Protein AF-A0A0M4MDH6-F1 (afdb_monomer_lite)

Secondary structure (DSSP, 8-state):
-------S-----PPPPPS-EEEEEEESSHHHHHHHHHHHHHTT-EEEEEEEETTEEEEEEEETTHHHHHHHHEETTEE---TT----HHHHHHHHHHHEEEETTEEEEE--HHHHT-HHHHHHHHHHHHHTT--EEEE-GGGT-SEEEE-SHHHHHHHHHHH-SPPTT--SB-

pLDDT: mean 90.86, std 14.31, range [30.89, 98.56]

Radius of gyration: 20.36 Å; chains: 1; bounding box: 62×32×66 Å

Structure (mmCIF, N/CA/C/O backbone):
data_AF-A0A0M4MDH6-F1
#
_entry.id   AF-A0A0M4MDH6-F1
#
loop_
_atom_site.group_PDB
_atom_site.id
_atom_site.type_symbol
_atom_site.label_atom_id
_atom_site.label_alt_id
_atom_site.label_comp_id
_atom_site.label_asym_id
_atom_site.label_entity_id
_atom_site.label_seq_id
_atom_site.pdbx_PDB_ins_code
_atom_site.Cartn_x
_atom_site.Cartn_y
_atom_site.Cartn_z
_atom_site.occupancy
_atom_site.B_iso_or_equiv
_atom_site.auth_seq_id
_atom_site.auth_comp_id
_atom_site.auth_asym_id
_atom_site.auth_atom_id
_atom_site.pdbx_PDB_model_num
ATOM 1 N N . MET A 1 1 ? 42.212 10.329 -41.620 1.00 32.28 1 MET A N 1
ATOM 2 C CA . MET A 1 1 ? 42.013 10.111 -43.069 1.00 32.28 1 MET A CA 1
ATOM 3 C C . MET A 1 1 ? 40.633 9.507 -43.262 1.00 32.28 1 MET A C 1
ATOM 5 O O . MET A 1 1 ? 40.236 8.686 -42.447 1.00 32.28 1 MET A O 1
ATOM 9 N N . LEU A 1 2 ? 39.895 10.043 -44.232 1.00 38.47 2 LEU A N 1
ATOM 10 C CA . LEU A 1 2 ? 38.443 9.973 -44.438 1.00 38.47 2 LEU A CA 1
ATOM 11 C C . LEU A 1 2 ? 38.038 8.847 -45.395 1.00 38.47 2 LEU A C 1
ATOM 13 O O . LEU A 1 2 ? 38.762 8.643 -46.357 1.00 38.47 2 LEU A O 1
ATOM 17 N N . PHE A 1 3 ? 36.841 8.284 -45.191 1.00 34.88 3 PHE A N 1
ATOM 18 C CA . PHE A 1 3 ? 35.808 7.972 -46.204 1.00 34.88 3 PHE A CA 1
ATOM 19 C C . PHE A 1 3 ? 34.456 8.026 -45.444 1.00 34.88 3 PHE A C 1
ATOM 21 O O . PHE A 1 3 ? 34.370 7.434 -44.371 1.00 34.88 3 PHE A O 1
ATOM 28 N N . GLY A 1 4 ? 33.516 8.945 -45.729 1.00 30.89 4 GLY A N 1
ATOM 29 C CA . GLY A 1 4 ? 32.493 8.864 -46.798 1.00 30.89 4 GLY A CA 1
ATOM 30 C C . GLY A 1 4 ? 31.386 7.883 -46.359 1.00 30.89 4 GLY A C 1
ATOM 31 O O . GLY A 1 4 ? 31.714 6.752 -46.043 1.00 30.89 4 GLY A O 1
ATOM 32 N N . ASP A 1 5 ? 30.103 8.197 -46.187 1.00 32.97 5 ASP A N 1
ATOM 33 C CA . ASP A 1 5 ? 29.222 9.138 -46.872 1.00 32.97 5 ASP A CA 1
ATOM 34 C C . ASP A 1 5 ? 28.254 9.826 -45.903 1.00 32.97 5 ASP A C 1
ATOM 36 O O . ASP A 1 5 ? 27.793 9.260 -44.909 1.00 32.97 5 ASP A O 1
ATOM 40 N N . SER A 1 6 ? 27.908 11.058 -46.259 1.00 56.66 6 SER A N 1
ATOM 41 C CA . SER A 1 6 ? 26.790 11.798 -45.687 1.00 56.66 6 SER A CA 1
ATOM 42 C C . SER A 1 6 ? 25.624 11.627 -46.647 1.00 56.66 6 SER A C 1
ATOM 44 O O . SER A 1 6 ? 25.577 12.358 -47.624 1.00 56.66 6 SER A O 1
ATOM 46 N N . ASP A 1 7 ? 24.708 10.693 -46.388 1.00 38.59 7 ASP A N 1
ATOM 47 C CA . ASP A 1 7 ? 23.289 10.931 -46.656 1.00 38.59 7 ASP A CA 1
ATOM 48 C C . ASP A 1 7 ? 22.368 9.891 -45.992 1.00 38.59 7 ASP A C 1
ATOM 50 O O . ASP A 1 7 ? 22.665 8.705 -45.861 1.00 38.59 7 ASP A O 1
ATOM 54 N N . THR A 1 8 ? 21.177 10.390 -45.692 1.00 43.53 8 THR A N 1
ATOM 55 C CA . THR A 1 8 ? 19.890 9.717 -45.559 1.00 43.53 8 THR A CA 1
ATOM 56 C C . THR A 1 8 ? 19.412 9.339 -44.159 1.00 43.53 8 THR A C 1
ATOM 58 O O . THR A 1 8 ? 19.866 8.428 -43.471 1.00 43.53 8 THR A O 1
ATOM 61 N N . THR A 1 9 ? 18.308 10.004 -43.818 1.00 45.00 9 THR A N 1
ATOM 62 C CA . THR A 1 9 ? 17.292 9.596 -42.847 1.00 45.00 9 THR A CA 1
ATOM 63 C C . THR A 1 9 ? 17.721 9.585 -41.383 1.00 45.00 9 THR A C 1
ATOM 65 O O . THR A 1 9 ? 17.984 8.557 -40.761 1.00 45.00 9 THR A O 1
ATOM 68 N N . ARG A 1 10 ? 17.566 10.757 -40.754 1.00 49.59 10 ARG A N 1
ATOM 69 C CA . ARG A 1 10 ? 17.230 10.873 -39.328 1.00 49.59 10 ARG A CA 1
ATOM 70 C C . ARG A 1 10 ? 15.850 10.241 -39.088 1.00 49.59 10 ARG A C 1
ATOM 72 O O . ARG A 1 10 ? 14.867 10.932 -38.830 1.00 49.59 10 ARG A O 1
ATOM 79 N N . GLY A 1 11 ? 15.762 8.917 -39.202 1.00 52.94 11 GLY A N 1
ATOM 80 C CA . GLY A 1 11 ? 14.627 8.154 -38.717 1.00 52.94 11 GLY A CA 1
ATOM 81 C C . GLY A 1 11 ? 14.482 8.458 -37.232 1.00 52.94 11 GLY A C 1
ATOM 82 O O . GLY A 1 11 ? 15.452 8.351 -36.478 1.00 52.94 11 GLY A O 1
ATOM 83 N N . LYS A 1 12 ? 13.297 8.908 -36.804 1.00 58.12 12 LYS A N 1
ATOM 84 C CA . LYS A 1 12 ? 12.976 9.068 -35.382 1.00 58.12 12 LYS A CA 1
ATOM 85 C C . LYS A 1 12 ? 13.332 7.747 -34.698 1.00 58.12 12 LYS A C 1
ATOM 87 O O . LYS A 1 12 ? 12.620 6.767 -34.897 1.00 58.12 12 LYS A O 1
ATOM 92 N N . ARG A 1 13 ? 14.431 7.699 -33.929 1.00 62.47 13 ARG A N 1
ATOM 93 C CA . ARG A 1 13 ? 14.765 6.540 -33.091 1.00 62.47 13 ARG A CA 1
ATOM 94 C C . ARG A 1 13 ? 13.557 6.292 -32.198 1.00 62.47 13 ARG A C 1
ATOM 96 O O . ARG A 1 13 ? 13.303 7.047 -31.260 1.00 62.47 13 ARG A O 1
ATOM 103 N N . ARG A 1 14 ? 12.767 5.280 -32.544 1.00 63.34 14 ARG A N 1
ATOM 104 C CA . ARG A 1 14 ? 11.625 4.851 -31.751 1.00 63.34 14 ARG A CA 1
ATOM 105 C C . ARG A 1 14 ? 12.206 4.403 -30.414 1.00 63.34 14 ARG A C 1
ATOM 107 O O . ARG A 1 14 ? 13.104 3.563 -30.399 1.00 63.34 14 ARG A O 1
ATOM 114 N N . LYS A 1 15 ? 11.779 5.026 -29.310 1.00 70.25 15 LYS A N 1
ATOM 115 C CA . LYS A 1 15 ? 12.234 4.599 -27.982 1.00 70.25 15 LYS A CA 1
ATOM 116 C C . LYS A 1 15 ? 11.942 3.098 -27.852 1.00 70.25 15 LYS A C 1
ATOM 118 O O . LYS A 1 15 ? 10.831 2.693 -28.218 1.00 70.25 15 LYS A O 1
ATOM 123 N N . PRO A 1 16 ? 12.911 2.286 -27.394 1.00 72.81 16 PRO A N 1
ATOM 124 C CA . PRO A 1 16 ? 12.665 0.871 -27.170 1.00 72.81 16 PRO A CA 1
ATOM 125 C C . PRO A 1 16 ? 11.463 0.734 -26.235 1.00 72.81 16 PRO A C 1
ATOM 127 O O . PRO A 1 16 ? 11.338 1.468 -25.253 1.00 72.81 16 PRO A O 1
ATOM 130 N N . THR A 1 17 ? 10.532 -0.143 -26.604 1.00 81.62 17 THR A N 1
ATOM 131 C CA . THR A 1 17 ? 9.367 -0.423 -25.762 1.00 81.62 17 THR A CA 1
ATOM 132 C C . THR A 1 17 ? 9.862 -1.251 -24.579 1.00 81.62 17 THR A C 1
ATOM 134 O O . THR A 1 17 ? 10.519 -2.266 -24.818 1.00 81.62 17 THR A O 1
ATOM 137 N N . PRO A 1 18 ? 9.628 -0.820 -23.327 1.00 85.12 18 PRO A N 1
ATOM 138 C CA . PRO A 1 18 ? 10.048 -1.597 -22.168 1.00 85.12 18 PRO A CA 1
ATOM 139 C C . PRO A 1 18 ? 9.366 -2.968 -22.202 1.00 85.12 18 PRO A C 1
ATOM 141 O O . PRO A 1 18 ? 8.171 -3.052 -22.471 1.00 85.12 18 PRO A O 1
ATOM 144 N N . GLN A 1 19 ? 10.137 -4.026 -21.959 1.00 92.19 19 GLN A N 1
ATOM 145 C CA . GLN A 1 19 ? 9.647 -5.412 -21.925 1.00 92.19 19 GLN A CA 1
ATOM 146 C C . GLN A 1 19 ? 9.363 -5.898 -20.497 1.00 92.19 19 GLN A C 1
ATOM 148 O O . GLN A 1 19 ? 8.739 -6.936 -20.306 1.00 92.19 19 GLN A O 1
ATOM 153 N N . SER A 1 20 ? 9.795 -5.139 -19.492 1.00 95.19 20 SER A N 1
ATOM 154 C CA . SER A 1 20 ? 9.587 -5.423 -18.077 1.00 95.19 20 SER A CA 1
ATOM 155 C C . SER A 1 20 ? 9.466 -4.129 -17.282 1.00 95.19 20 SER A C 1
ATOM 157 O O . SER A 1 20 ? 9.790 -3.040 -17.771 1.00 95.19 20 SER A O 1
ATOM 159 N N . ALA A 1 21 ? 8.986 -4.252 -16.049 1.00 96.38 21 ALA A N 1
ATOM 160 C CA . ALA A 1 21 ? 9.028 -3.181 -15.071 1.00 96.38 21 ALA A CA 1
ATOM 161 C C . ALA A 1 21 ? 9.620 -3.679 -13.754 1.00 96.38 21 ALA A C 1
ATOM 163 O O . ALA A 1 21 ? 9.736 -4.880 -13.510 1.00 96.38 21 ALA A O 1
ATOM 164 N N . ARG A 1 22 ? 9.992 -2.718 -12.910 1.00 96.19 22 ARG A N 1
ATOM 165 C CA . ARG A 1 22 ? 10.500 -2.952 -11.564 1.00 96.19 22 ARG A CA 1
ATOM 166 C C . ARG A 1 22 ? 9.682 -2.149 -10.569 1.00 96.19 22 ARG A C 1
ATOM 168 O O . ARG A 1 22 ? 9.387 -0.979 -10.810 1.00 96.19 22 ARG A O 1
ATOM 175 N N . LEU A 1 23 ? 9.390 -2.764 -9.434 1.00 95.38 23 LEU A N 1
ATOM 176 C CA . LEU A 1 23 ? 8.813 -2.122 -8.265 1.00 95.38 23 LEU A CA 1
ATOM 177 C C . LEU A 1 23 ? 9.812 -2.203 -7.107 1.00 95.38 23 LEU A C 1
ATOM 179 O O . LEU A 1 23 ? 10.605 -3.136 -6.999 1.00 95.38 23 LEU A O 1
ATOM 183 N N . SER A 1 24 ? 9.834 -1.181 -6.261 1.00 96.44 24 SER A N 1
ATOM 184 C CA . SER A 1 24 ? 10.662 -1.150 -5.058 1.00 96.44 24 SER A CA 1
ATOM 185 C C . SER A 1 24 ? 9.826 -0.613 -3.913 1.00 96.44 24 SER A C 1
ATOM 187 O O . SER A 1 24 ? 9.211 0.446 -4.050 1.00 96.44 24 SER A O 1
ATOM 189 N N . VAL A 1 25 ? 9.793 -1.361 -2.817 1.00 96.62 25 VAL A N 1
ATOM 190 C CA . VAL A 1 25 ? 8.992 -1.058 -1.633 1.00 96.62 25 VAL A CA 1
ATOM 191 C C . VAL A 1 25 ? 9.913 -1.118 -0.425 1.00 96.62 25 VAL A C 1
ATOM 193 O O . VAL A 1 25 ? 10.557 -2.136 -0.181 1.00 96.62 25 VAL A O 1
ATOM 196 N N . LEU A 1 26 ? 10.004 -0.001 0.294 1.00 96.88 26 LEU A N 1
ATOM 197 C CA . LEU A 1 26 ? 10.705 0.073 1.568 1.00 96.88 26 LEU A CA 1
ATOM 198 C C . LEU A 1 26 ? 9.708 -0.241 2.683 1.00 96.88 26 LEU A C 1
ATOM 200 O O . LEU A 1 26 ? 8.651 0.384 2.750 1.00 96.88 26 LEU A O 1
ATOM 204 N N . LEU A 1 27 ? 10.043 -1.207 3.527 1.00 96.94 27 LEU A N 1
ATOM 205 C CA . LEU A 1 27 ? 9.207 -1.709 4.610 1.00 96.94 27 LEU A CA 1
ATOM 206 C C . LEU A 1 27 ? 9.952 -1.589 5.938 1.00 96.94 27 LEU A C 1
ATOM 208 O O . LEU A 1 27 ? 11.181 -1.658 5.979 1.00 96.94 27 LEU A O 1
ATOM 212 N N . HIS A 1 28 ? 9.193 -1.432 7.020 1.00 94.00 28 HIS A N 1
ATOM 213 C CA . HIS A 1 28 ? 9.725 -1.207 8.370 1.00 94.00 28 HIS A CA 1
ATOM 214 C C . HIS A 1 28 ? 9.501 -2.377 9.330 1.00 94.00 28 HIS A C 1
ATOM 216 O O . HIS A 1 28 ? 9.762 -2.265 10.525 1.00 94.00 28 HIS A O 1
ATOM 222 N N . SER A 1 29 ? 9.054 -3.518 8.811 1.00 94.69 29 SER A N 1
ATOM 223 C CA . SER A 1 29 ? 8.983 -4.771 9.553 1.00 94.69 29 SER A CA 1
ATOM 224 C C . SER A 1 29 ? 9.357 -5.946 8.657 1.00 94.69 29 SER A C 1
ATOM 226 O O . SER A 1 29 ? 9.022 -5.990 7.470 1.00 94.69 29 SER A O 1
ATOM 228 N N . GLU A 1 30 ? 10.062 -6.906 9.249 1.00 95.94 30 GLU A N 1
ATOM 229 C CA . GLU A 1 30 ? 10.564 -8.080 8.542 1.00 95.94 30 GLU A CA 1
ATOM 230 C C . GLU A 1 30 ? 9.432 -8.945 7.988 1.00 95.94 30 GLU A C 1
ATOM 232 O O . GLU A 1 30 ? 9.485 -9.356 6.832 1.00 95.94 30 GLU A O 1
ATOM 237 N N . TRP A 1 31 ? 8.377 -9.166 8.781 1.00 96.19 31 TRP A N 1
ATOM 238 C CA . TRP A 1 31 ? 7.235 -9.984 8.373 1.00 96.19 31 TRP A CA 1
ATOM 239 C C . TRP A 1 31 ? 6.566 -9.420 7.113 1.00 96.19 31 TRP A C 1
ATOM 241 O O . TRP A 1 31 ? 6.261 -10.167 6.189 1.00 96.19 31 TRP A O 1
ATOM 251 N N . ARG A 1 32 ? 6.442 -8.089 6.984 1.00 97.62 32 ARG A N 1
ATOM 252 C CA . ARG A 1 32 ? 5.895 -7.468 5.764 1.00 97.62 32 ARG A CA 1
ATOM 253 C C . ARG A 1 32 ? 6.795 -7.712 4.563 1.00 97.62 32 ARG A C 1
ATOM 255 O O . ARG A 1 32 ? 6.294 -7.922 3.461 1.00 97.62 32 ARG A O 1
ATOM 262 N N . ALA A 1 33 ? 8.113 -7.667 4.762 1.00 97.56 33 ALA A N 1
ATOM 263 C CA . ALA A 1 33 ? 9.075 -7.921 3.697 1.00 97.56 33 ALA A CA 1
ATOM 264 C C . ALA A 1 33 ? 9.043 -9.378 3.232 1.00 97.56 33 ALA A C 1
ATOM 266 O O . ALA A 1 33 ? 9.067 -9.610 2.022 1.00 97.56 33 ALA A O 1
ATOM 267 N N . ARG A 1 34 ? 8.916 -10.336 4.159 1.00 97.19 34 ARG A N 1
ATOM 268 C CA . ARG A 1 34 ? 8.705 -11.755 3.837 1.00 97.19 34 ARG A CA 1
ATOM 269 C C . ARG A 1 34 ? 7.401 -11.959 3.074 1.00 97.19 34 ARG A C 1
ATOM 271 O O . ARG A 1 34 ? 7.446 -12.390 1.928 1.00 97.19 34 ARG A O 1
ATOM 278 N N . GLN A 1 35 ? 6.280 -11.493 3.623 1.00 97.38 35 GLN A N 1
ATOM 279 C CA . GLN A 1 35 ? 4.974 -11.610 2.975 1.00 97.38 35 GLN A CA 1
ATOM 280 C C . GLN A 1 35 ? 4.968 -10.990 1.571 1.00 97.38 35 GLN A C 1
ATOM 282 O O . GLN A 1 35 ? 4.517 -11.622 0.623 1.00 97.38 35 GLN A O 1
ATOM 287 N N . LEU A 1 36 ? 5.497 -9.774 1.387 1.00 97.44 36 LEU A N 1
ATOM 288 C CA . LEU A 1 36 ? 5.569 -9.162 0.056 1.00 97.44 36 LEU A CA 1
ATOM 289 C C . LEU A 1 36 ? 6.455 -9.970 -0.905 1.00 97.44 36 LEU A C 1
ATOM 291 O O . LEU A 1 36 ? 6.126 -10.065 -2.087 1.00 97.44 36 LEU A O 1
ATOM 295 N N . SER A 1 37 ? 7.554 -10.545 -0.413 1.00 97.94 37 SER A N 1
ATOM 296 C CA . SER A 1 37 ? 8.442 -11.389 -1.217 1.00 97.94 37 SER A CA 1
ATOM 297 C C . SER A 1 37 ? 7.732 -12.658 -1.683 1.00 97.94 37 SER A C 1
ATOM 299 O O . SER A 1 37 ? 7.781 -12.965 -2.872 1.00 97.94 37 SER A O 1
ATOM 301 N N . ASP A 1 38 ? 7.004 -13.333 -0.795 1.00 97.00 38 ASP A N 1
ATOM 302 C CA . ASP A 1 38 ? 6.257 -14.553 -1.118 1.00 97.00 38 ASP A CA 1
ATOM 303 C C . ASP A 1 38 ? 5.153 -14.270 -2.143 1.00 97.00 38 ASP A C 1
ATOM 305 O O . ASP A 1 38 ? 4.995 -14.989 -3.130 1.00 97.00 38 ASP A O 1
ATOM 309 N N . LEU A 1 39 ? 4.427 -13.159 -1.974 1.00 95.94 39 LEU A N 1
ATOM 310 C CA . LEU A 1 39 ? 3.408 -12.739 -2.938 1.00 95.94 39 LEU A CA 1
ATOM 311 C C . LEU A 1 39 ? 3.987 -12.401 -4.307 1.00 95.94 39 LEU A C 1
ATOM 313 O O . LEU A 1 39 ? 3.356 -12.676 -5.326 1.00 95.94 39 LEU A O 1
ATOM 317 N N . ALA A 1 40 ? 5.171 -11.799 -4.337 1.00 96.62 40 ALA A N 1
ATOM 318 C CA . ALA A 1 40 ? 5.852 -11.477 -5.576 1.00 96.62 40 ALA A CA 1
ATOM 319 C C . ALA A 1 40 ? 6.360 -12.733 -6.294 1.00 96.62 40 ALA A C 1
ATOM 321 O O . ALA A 1 40 ? 6.208 -12.833 -7.510 1.00 96.62 40 ALA A O 1
ATOM 322 N N . GLN A 1 41 ? 6.895 -13.707 -5.554 1.00 96.75 41 GLN A N 1
ATOM 323 C CA . GLN A 1 41 ? 7.320 -14.996 -6.104 1.00 96.75 41 GLN A CA 1
ATOM 324 C C . GLN A 1 41 ? 6.137 -15.784 -6.676 1.00 96.75 41 GLN A C 1
ATOM 326 O O . GLN A 1 41 ? 6.235 -16.303 -7.782 1.00 96.75 41 GLN A O 1
ATOM 331 N N . LEU A 1 42 ? 4.991 -15.802 -5.985 1.00 96.19 42 LEU A N 1
ATOM 332 C CA . LEU A 1 42 ? 3.750 -16.403 -6.497 1.00 96.19 42 LEU A CA 1
ATOM 333 C C . LEU A 1 42 ? 3.225 -15.725 -7.772 1.00 96.19 42 LEU A C 1
ATOM 335 O O . LEU A 1 42 ? 2.451 -16.323 -8.513 1.00 96.19 42 LEU A O 1
ATOM 339 N N . ALA A 1 43 ? 3.622 -14.476 -8.013 1.00 94.69 43 ALA A N 1
ATOM 340 C CA . ALA A 1 43 ? 3.305 -13.721 -9.220 1.00 94.69 43 ALA A CA 1
ATOM 341 C C . ALA A 1 43 ? 4.421 -13.793 -10.281 1.00 94.69 43 ALA A C 1
ATOM 343 O O . ALA A 1 43 ? 4.452 -12.948 -11.177 1.00 94.69 43 ALA A O 1
ATOM 344 N N . ASP A 1 44 ? 5.350 -14.749 -10.162 1.00 96.06 44 ASP A N 1
ATOM 345 C CA . ASP A 1 44 ? 6.497 -14.961 -11.055 1.00 96.06 44 ASP A CA 1
ATOM 346 C C . ASP A 1 44 ? 7.435 -13.744 -11.184 1.00 96.06 44 ASP A C 1
ATOM 348 O O . ASP A 1 44 ? 8.120 -13.566 -12.195 1.00 96.06 44 ASP A O 1
ATOM 352 N N . CYS A 1 45 ? 7.474 -12.870 -10.175 1.00 97.56 45 CYS A N 1
ATOM 353 C CA . CYS A 1 45 ? 8.435 -11.772 -10.137 1.00 97.56 45 CYS A CA 1
ATOM 354 C C . CYS A 1 45 ? 9.805 -12.272 -9.664 1.00 97.56 45 CYS A C 1
ATOM 356 O O . CYS A 1 45 ? 9.911 -13.023 -8.695 1.00 97.56 45 CYS A O 1
ATOM 358 N N . GLU A 1 46 ? 10.875 -11.756 -10.265 1.00 98.12 46 GLU A N 1
ATOM 359 C CA . GLU A 1 46 ? 12.207 -11.810 -9.666 1.00 98.12 46 GLU A CA 1
ATOM 360 C C . GLU A 1 46 ? 12.216 -10.939 -8.408 1.00 98.12 46 GLU A C 1
ATOM 362 O O . GLU A 1 46 ? 11.827 -9.769 -8.475 1.00 98.12 46 GLU A O 1
ATOM 367 N N . VAL A 1 47 ? 12.670 -11.480 -7.276 1.00 98.50 47 VAL A N 1
ATOM 368 C CA . VAL A 1 47 ? 12.672 -10.777 -5.986 1.00 98.50 47 VAL A CA 1
ATOM 369 C C . VAL A 1 47 ? 14.085 -10.657 -5.434 1.00 98.50 47 VAL A C 1
ATOM 371 O O . VAL A 1 47 ? 14.810 -11.644 -5.341 1.00 98.50 47 VAL A O 1
ATOM 374 N N . THR A 1 48 ? 14.460 -9.452 -5.008 1.00 98.44 48 THR A N 1
ATOM 375 C CA . THR A 1 48 ? 15.639 -9.226 -4.165 1.00 98.44 48 THR A CA 1
ATOM 376 C C . THR A 1 48 ? 15.263 -8.405 -2.939 1.00 98.44 48 THR A C 1
ATOM 378 O O . THR A 1 48 ? 14.430 -7.499 -3.017 1.00 98.44 48 THR A O 1
ATOM 381 N N . VAL A 1 49 ? 15.887 -8.706 -1.802 1.00 98.25 49 VAL A N 1
ATOM 382 C CA . VAL A 1 49 ? 15.655 -8.005 -0.535 1.00 98.25 49 VAL A CA 1
ATOM 383 C C . VAL A 1 49 ? 16.990 -7.512 -0.002 1.00 98.25 49 VAL A C 1
ATOM 385 O O . VAL A 1 49 ? 17.895 -8.311 0.212 1.00 98.25 49 VAL A O 1
ATOM 388 N N . ASP A 1 50 ? 17.090 -6.204 0.225 1.00 98.00 50 ASP A N 1
ATOM 389 C CA . ASP A 1 50 ? 18.242 -5.580 0.879 1.00 98.00 50 ASP A CA 1
ATOM 390 C C . ASP A 1 50 ? 17.819 -4.963 2.215 1.00 98.00 50 ASP A C 1
ATOM 392 O O . ASP A 1 50 ? 16.686 -4.504 2.359 1.00 98.00 50 ASP A O 1
ATOM 396 N N . THR A 1 51 ? 18.738 -4.872 3.175 1.00 97.44 51 THR A N 1
ATOM 397 C CA . THR A 1 51 ? 18.506 -4.221 4.476 1.00 97.44 51 THR A CA 1
ATOM 398 C C . THR A 1 51 ? 19.372 -2.963 4.602 1.00 97.44 51 THR A C 1
ATOM 400 O O . THR A 1 51 ? 20.483 -3.033 5.131 1.00 97.44 51 THR A O 1
ATOM 403 N N . PRO A 1 52 ? 18.935 -1.805 4.066 1.00 96.31 52 PRO A N 1
ATOM 404 C CA . PRO A 1 52 ? 19.779 -0.609 3.980 1.00 96.31 52 PRO A CA 1
ATOM 405 C C . PRO A 1 52 ? 20.041 0.072 5.332 1.00 96.31 52 PRO A C 1
ATOM 407 O O . PRO A 1 52 ? 20.939 0.906 5.425 1.00 96.31 52 PRO A O 1
ATOM 410 N N . ALA A 1 53 ? 19.248 -0.238 6.358 1.00 96.19 53 ALA A N 1
ATOM 411 C CA . ALA A 1 53 ? 19.391 0.277 7.715 1.00 96.19 53 ALA A CA 1
ATOM 412 C C . ALA A 1 53 ? 18.734 -0.684 8.717 1.00 96.19 53 ALA A C 1
ATOM 414 O O . ALA A 1 53 ? 18.046 -1.630 8.326 1.00 96.19 53 ALA A O 1
ATOM 415 N N . GLU A 1 54 ? 18.909 -0.418 10.012 1.00 94.94 54 GLU A N 1
ATOM 416 C CA . GLU A 1 54 ? 18.176 -1.129 11.059 1.00 94.94 54 GLU A CA 1
ATOM 417 C C . GLU A 1 54 ? 16.661 -0.962 10.859 1.00 94.94 54 GLU A C 1
ATOM 419 O O . GLU A 1 54 ? 16.186 0.129 10.532 1.00 94.94 54 GLU A O 1
ATOM 424 N N . ARG A 1 55 ? 15.902 -2.051 11.040 1.00 93.62 55 ARG A N 1
ATOM 425 C CA . ARG A 1 55 ? 14.437 -2.082 10.867 1.00 93.62 55 ARG A CA 1
ATOM 426 C C . ARG A 1 55 ? 13.968 -1.537 9.510 1.00 93.62 55 ARG A C 1
ATOM 428 O O . ARG A 1 55 ? 12.956 -0.842 9.408 1.00 93.62 55 ARG A O 1
ATOM 435 N N . SER A 1 56 ? 14.731 -1.829 8.461 1.00 96.81 56 SER A N 1
ATOM 436 C CA . SER A 1 56 ? 14.468 -1.360 7.108 1.00 96.81 56 SER A CA 1
ATOM 437 C C . SER A 1 56 ? 14.746 -2.474 6.107 1.00 96.81 56 SER A C 1
ATOM 439 O O . SER A 1 56 ? 15.863 -2.981 6.035 1.00 96.81 56 SER A O 1
ATOM 441 N N . TRP A 1 57 ? 13.730 -2.840 5.329 1.00 98.25 57 TRP A N 1
ATOM 442 C CA . TRP A 1 57 ? 13.785 -3.896 4.320 1.00 98.25 57 TRP A CA 1
ATOM 443 C C . TRP A 1 57 ? 13.318 -3.342 2.980 1.00 98.25 57 TRP A C 1
ATOM 445 O O . TRP A 1 57 ? 12.180 -2.898 2.831 1.00 98.25 57 TRP A O 1
ATOM 455 N N . LEU A 1 58 ? 14.199 -3.353 1.989 1.00 98.31 58 LEU A N 1
ATOM 456 C CA . LEU A 1 58 ? 13.929 -2.881 0.642 1.00 98.31 58 LEU A CA 1
ATOM 457 C C . LEU A 1 58 ? 13.680 -4.071 -0.280 1.00 98.31 58 LEU A C 1
ATOM 459 O O . LEU A 1 58 ? 14.617 -4.656 -0.823 1.00 98.31 58 LEU A O 1
ATOM 463 N N . VAL A 1 59 ? 12.403 -4.390 -0.477 1.00 98.56 59 VAL A N 1
ATOM 464 C CA . VAL A 1 59 ? 11.963 -5.441 -1.396 1.00 98.56 59 VAL A CA 1
ATOM 465 C C . VAL A 1 59 ? 11.893 -4.864 -2.803 1.00 98.56 59 VAL A C 1
ATOM 467 O O . VAL A 1 59 ? 11.231 -3.853 -3.064 1.00 98.56 59 VAL A O 1
ATOM 470 N N . ARG A 1 60 ? 12.589 -5.506 -3.734 1.00 98.50 60 ARG A N 1
ATOM 471 C CA . ARG A 1 60 ? 12.586 -5.175 -5.155 1.00 98.50 60 ARG A CA 1
ATOM 472 C C . ARG A 1 60 ? 12.045 -6.342 -5.941 1.00 98.50 60 ARG A C 1
ATOM 474 O O . ARG A 1 60 ? 12.501 -7.462 -5.776 1.00 98.50 60 ARG A O 1
ATOM 481 N N . MET A 1 61 ? 11.096 -6.032 -6.809 1.00 98.19 61 MET A N 1
ATOM 482 C CA . MET A 1 61 ? 10.430 -6.990 -7.677 1.00 98.19 61 MET A CA 1
ATOM 483 C C . MET A 1 61 ? 10.649 -6.565 -9.121 1.00 98.19 61 MET A C 1
ATOM 485 O O . MET A 1 61 ? 10.538 -5.371 -9.421 1.00 98.19 61 MET A O 1
ATOM 489 N N . ALA A 1 62 ? 10.944 -7.500 -10.013 1.00 98.00 62 ALA A N 1
ATOM 490 C CA . ALA A 1 62 ? 11.076 -7.233 -11.438 1.00 98.00 62 ALA A CA 1
ATOM 491 C C . ALA A 1 62 ? 10.409 -8.327 -12.272 1.00 98.00 62 ALA A C 1
ATOM 493 O O . ALA A 1 62 ? 10.408 -9.495 -11.902 1.00 98.00 62 ALA A O 1
ATOM 494 N N . GLY A 1 63 ? 9.846 -7.938 -13.414 1.00 97.31 63 GLY A N 1
ATOM 495 C CA . GLY A 1 63 ? 9.316 -8.892 -14.381 1.00 97.31 63 GLY A CA 1
ATOM 496 C C . GLY A 1 63 ? 8.346 -8.267 -15.389 1.00 97.31 63 GLY A C 1
ATOM 497 O O . GLY A 1 63 ? 7.961 -7.097 -15.260 1.00 97.31 63 GLY A O 1
ATOM 498 N N . PRO A 1 64 ? 7.966 -9.017 -16.438 1.00 96.38 64 PRO A N 1
ATOM 499 C CA . PRO A 1 64 ? 7.059 -8.543 -17.485 1.00 96.38 64 PRO A CA 1
ATOM 500 C C . PRO A 1 64 ? 5.626 -8.302 -16.985 1.00 96.38 64 PRO A C 1
ATOM 502 O O . PRO A 1 64 ? 4.975 -7.358 -17.429 1.00 96.38 64 PRO A O 1
ATOM 505 N N . MET A 1 65 ? 5.148 -9.086 -16.015 1.00 94.88 65 MET A N 1
ATOM 506 C CA . MET A 1 65 ? 3.819 -8.943 -15.398 1.00 94.88 65 MET A CA 1
ATOM 507 C C . MET A 1 65 ? 3.616 -7.603 -14.678 1.00 94.88 65 MET A C 1
ATOM 509 O O . MET A 1 65 ? 2.488 -7.134 -14.551 1.00 94.88 65 MET A O 1
ATOM 513 N N . LEU A 1 66 ? 4.698 -6.950 -14.239 1.00 95.75 66 LEU A N 1
ATOM 514 C CA . LEU A 1 66 ? 4.635 -5.631 -13.608 1.00 95.75 66 LEU A CA 1
ATOM 515 C C . LEU A 1 66 ? 4.458 -4.499 -14.623 1.00 95.75 66 LEU A C 1
ATOM 517 O O . LEU A 1 66 ? 4.146 -3.376 -14.230 1.00 95.75 66 LEU A O 1
ATOM 521 N N . LEU A 1 67 ? 4.660 -4.751 -15.919 1.00 95.19 67 LEU A N 1
ATOM 522 C CA . LEU A 1 67 ? 4.626 -3.702 -16.933 1.00 95.19 67 LEU A CA 1
ATOM 523 C C . LEU A 1 67 ? 3.243 -3.033 -17.064 1.00 95.19 67 LEU A C 1
ATOM 525 O O . LEU A 1 67 ? 3.206 -1.799 -17.028 1.00 95.19 67 LEU A O 1
ATOM 529 N N . PRO A 1 68 ? 2.112 -3.767 -17.142 1.00 93.44 68 PRO A N 1
ATOM 530 C CA . PRO A 1 68 ? 0.785 -3.150 -17.151 1.00 93.44 68 PRO A CA 1
ATOM 531 C C . PRO A 1 68 ? 0.514 -2.323 -15.889 1.00 93.44 68 PRO A C 1
ATOM 533 O O . PRO A 1 68 ? -0.069 -1.242 -15.966 1.00 93.44 68 PRO A O 1
ATOM 536 N N . VAL A 1 69 ? 0.995 -2.789 -14.730 1.00 92.81 69 VAL A N 1
ATOM 537 C CA . VAL A 1 69 ? 0.879 -2.058 -13.460 1.00 92.81 69 VAL A CA 1
ATOM 538 C C . VAL A 1 69 ? 1.691 -0.766 -13.525 1.00 92.81 69 VAL A C 1
ATOM 540 O O . VAL A 1 69 ? 1.149 0.312 -13.303 1.00 92.81 69 VAL A O 1
ATOM 543 N N . ALA A 1 70 ? 2.966 -0.827 -13.906 1.00 94.31 70 ALA A N 1
ATOM 544 C CA . ALA A 1 70 ? 3.806 0.360 -14.026 1.00 94.31 70 ALA A CA 1
ATOM 545 C C . ALA A 1 70 ? 3.213 1.391 -14.999 1.00 94.31 70 ALA A C 1
ATOM 547 O O . ALA A 1 70 ? 3.214 2.582 -14.698 1.00 94.31 70 ALA A O 1
ATOM 548 N N . GLN A 1 71 ? 2.655 0.950 -16.129 1.00 93.62 71 GLN A N 1
ATOM 549 C CA . GLN A 1 71 ? 2.008 1.830 -17.108 1.00 93.62 71 GLN A CA 1
ATOM 550 C C . GLN A 1 71 ? 0.732 2.485 -16.569 1.00 93.62 71 GLN A C 1
ATOM 552 O O . GLN A 1 71 ? 0.511 3.669 -16.808 1.00 93.62 71 GLN A O 1
ATOM 557 N N . ALA A 1 72 ? -0.098 1.747 -15.828 1.00 93.94 72 ALA A N 1
ATOM 558 C CA . ALA A 1 72 ? -1.322 2.294 -15.244 1.00 93.94 72 ALA A CA 1
ATOM 559 C C . ALA A 1 72 ? -1.041 3.278 -14.091 1.00 93.94 72 ALA A C 1
ATOM 561 O O . ALA A 1 72 ? -1.789 4.235 -13.889 1.00 93.94 72 ALA A O 1
ATOM 562 N N . TRP A 1 73 ? 0.045 3.052 -13.350 1.00 95.12 73 TRP A N 1
ATOM 563 C CA . TRP A 1 73 ? 0.387 3.774 -12.121 1.00 95.12 73 TRP A CA 1
ATOM 564 C C . TRP A 1 73 ? 1.470 4.839 -12.295 1.00 95.12 73 TRP A C 1
ATOM 566 O O . TRP A 1 73 ? 1.881 5.462 -11.315 1.00 95.12 73 TRP A O 1
ATOM 576 N N . THR A 1 74 ? 1.926 5.099 -13.523 1.00 94.56 74 THR A N 1
ATOM 577 C CA . THR A 1 74 ? 2.881 6.178 -13.799 1.00 94.56 74 THR A CA 1
ATOM 578 C C . THR A 1 74 ? 2.440 7.060 -14.959 1.00 94.56 74 THR A C 1
ATOM 580 O O . THR A 1 74 ? 1.886 6.610 -15.957 1.00 94.56 74 THR A O 1
ATOM 583 N N . LYS A 1 75 ? 2.717 8.360 -14.841 1.00 90.62 75 LYS A N 1
AT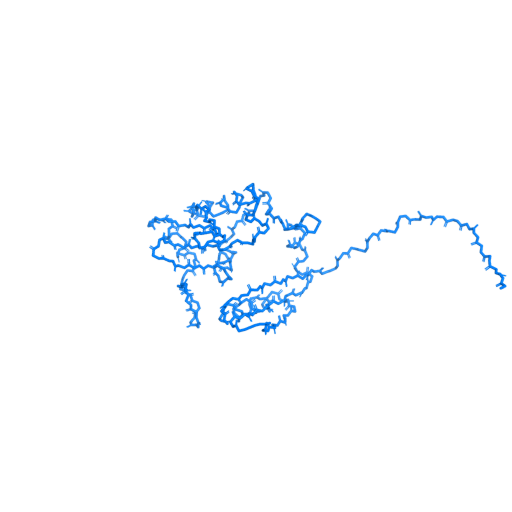OM 584 C CA . LYS A 1 75 ? 2.642 9.318 -15.946 1.00 90.62 75 LYS A CA 1
ATOM 585 C C . LYS A 1 75 ? 4.038 9.884 -16.173 1.00 90.62 75 LYS A C 1
ATOM 587 O O . LYS A 1 75 ? 4.460 10.830 -15.510 1.00 90.62 75 LYS A O 1
ATOM 592 N N . GLY A 1 76 ? 4.783 9.265 -17.088 1.00 88.12 76 GLY A N 1
ATOM 593 C CA . GLY A 1 76 ? 6.216 9.528 -17.226 1.00 88.12 76 GLY A CA 1
ATOM 594 C C . GLY A 1 76 ? 6.975 9.002 -16.006 1.00 88.12 76 GLY A C 1
ATOM 595 O O . GLY A 1 76 ? 6.885 7.822 -15.700 1.00 88.12 76 GLY A O 1
ATOM 596 N N . ALA A 1 77 ? 7.708 9.871 -15.309 1.00 85.81 77 ALA A N 1
ATOM 597 C CA . ALA A 1 77 ? 8.479 9.504 -14.115 1.00 85.81 77 ALA A CA 1
ATOM 598 C C . ALA A 1 77 ? 7.706 9.678 -12.790 1.00 85.81 77 ALA A C 1
ATOM 600 O O . ALA A 1 77 ? 8.279 9.508 -11.718 1.00 85.81 77 ALA A O 1
ATOM 601 N N . VAL A 1 78 ? 6.425 10.057 -12.849 1.00 92.31 78 VAL A N 1
ATOM 602 C CA . VAL A 1 78 ? 5.625 10.414 -11.668 1.00 92.31 78 VAL A CA 1
ATOM 603 C C . VAL A 1 78 ? 4.617 9.311 -11.368 1.00 92.31 78 VAL A C 1
ATOM 605 O O . VAL A 1 78 ? 3.909 8.871 -12.277 1.00 92.31 78 VAL A O 1
ATOM 608 N N . LYS A 1 79 ? 4.528 8.886 -10.101 1.00 93.38 79 LYS A N 1
ATOM 609 C CA . LYS A 1 79 ? 3.485 7.961 -9.635 1.00 93.38 79 LYS A CA 1
ATOM 610 C C . LYS A 1 79 ? 2.113 8.637 -9.703 1.00 93.38 79 LYS A C 1
ATOM 612 O O . LYS A 1 79 ? 1.966 9.808 -9.372 1.00 93.38 79 LYS A O 1
ATOM 617 N N . THR A 1 80 ? 1.102 7.893 -10.12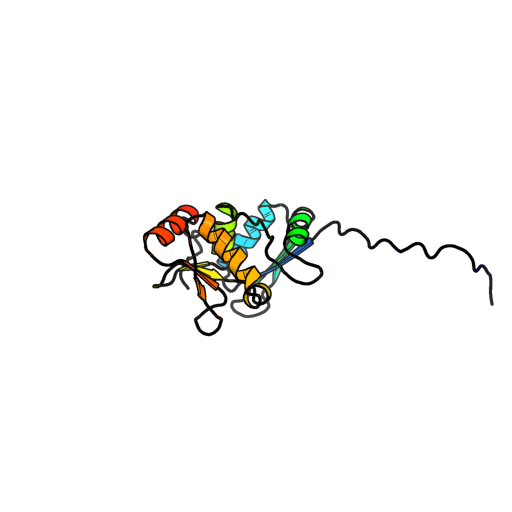3 1.00 95.38 80 THR A N 1
ATOM 618 C CA . THR A 1 80 ? -0.293 8.337 -10.180 1.00 95.38 80 THR A CA 1
ATOM 619 C C . THR A 1 80 ? -1.208 7.244 -9.648 1.00 95.38 80 THR A C 1
ATOM 621 O O . THR A 1 80 ? -0.814 6.090 -9.556 1.00 95.38 80 THR A O 1
ATOM 624 N N . VAL A 1 81 ? -2.454 7.605 -9.358 1.00 94.75 81 VAL A N 1
ATOM 625 C CA . VAL A 1 81 ? -3.554 6.661 -9.145 1.00 94.75 81 VAL A CA 1
ATOM 626 C C . VAL A 1 81 ? -4.415 6.627 -10.419 1.00 94.75 81 VAL A C 1
ATOM 628 O O . VAL A 1 81 ? -4.800 7.710 -10.895 1.00 94.75 81 VAL A O 1
ATOM 631 N N . PRO A 1 82 ? -4.706 5.444 -11.001 1.00 93.88 82 PRO A N 1
ATOM 632 C CA . PRO A 1 82 ? -5.558 5.331 -12.184 1.00 93.88 82 PRO A CA 1
ATOM 633 C C . PRO A 1 82 ? -6.941 5.966 -11.957 1.00 93.88 82 PRO A C 1
ATOM 635 O O . PRO A 1 82 ? -7.512 5.856 -10.875 1.00 93.88 82 PRO A O 1
ATOM 638 N N . ALA A 1 83 ? -7.494 6.641 -12.972 1.00 86.69 83 ALA A N 1
ATOM 639 C CA . ALA A 1 83 ? -8.744 7.406 -12.834 1.00 86.69 83 ALA A CA 1
ATOM 640 C C . ALA A 1 83 ? -9.968 6.541 -12.480 1.00 86.69 83 ALA A C 1
ATOM 642 O O . ALA A 1 83 ? -10.859 7.004 -11.776 1.00 86.69 83 ALA A O 1
ATOM 643 N N . HIS A 1 84 ? -9.984 5.288 -12.937 1.00 84.06 84 HIS A N 1
ATOM 644 C CA . HIS A 1 84 ? -11.036 4.305 -12.666 1.00 84.06 84 HIS A CA 1
ATOM 645 C C . HIS A 1 84 ? -10.475 3.119 -11.883 1.00 84.06 84 HIS A C 1
ATOM 647 O O . HIS A 1 84 ? -10.782 1.966 -12.177 1.00 84.06 84 HIS A O 1
ATOM 653 N N . TRP A 1 85 ? -9.568 3.393 -10.943 1.00 91.38 85 TRP A N 1
ATOM 654 C CA . TRP A 1 85 ? -9.013 2.332 -10.123 1.00 91.38 85 TRP A CA 1
ATOM 655 C C . TRP A 1 85 ? -10.108 1.722 -9.244 1.00 91.38 85 TRP A C 1
ATOM 657 O O . TRP A 1 85 ? -10.662 2.386 -8.368 1.00 91.38 85 TRP A O 1
ATOM 667 N N . VAL A 1 86 ? -10.399 0.450 -9.499 1.00 91.94 86 VAL A N 1
ATOM 668 C CA . VAL A 1 86 ? -11.234 -0.382 -8.639 1.00 91.94 86 VAL A CA 1
ATOM 669 C C . VAL A 1 86 ? -10.302 -1.162 -7.724 1.00 91.94 86 VAL A C 1
ATOM 671 O O . VAL A 1 86 ? -9.443 -1.916 -8.190 1.00 91.94 86 VAL A O 1
ATOM 674 N N . LEU A 1 87 ? -10.453 -0.951 -6.422 1.00 95.88 87 LEU A N 1
ATOM 675 C CA . LEU A 1 87 ? -9.712 -1.685 -5.408 1.00 95.88 87 LEU A CA 1
ATOM 676 C C . LEU A 1 87 ? -10.422 -3.016 -5.166 1.00 95.88 87 LEU A C 1
ATOM 678 O O . LEU A 1 87 ? -11.568 -3.028 -4.733 1.00 95.88 87 LEU A O 1
ATOM 682 N N . SER A 1 88 ? -9.758 -4.126 -5.479 1.00 96.56 88 SER A N 1
ATOM 683 C CA . SER A 1 88 ? -10.251 -5.458 -5.127 1.00 96.56 88 SER A CA 1
ATOM 684 C C . SER A 1 88 ? -9.912 -5.800 -3.680 1.00 96.56 88 SER A C 1
ATOM 686 O O . SER A 1 88 ? -8.958 -5.259 -3.117 1.00 96.56 88 SER A O 1
ATOM 688 N N . ASP A 1 89 ? -10.621 -6.774 -3.116 1.00 97.25 89 ASP A N 1
ATOM 689 C CA . ASP A 1 89 ? -10.337 -7.323 -1.787 1.00 97.25 89 ASP A CA 1
ATOM 690 C C 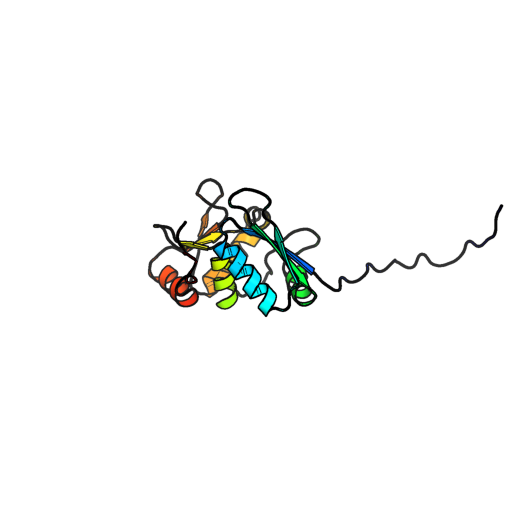. ASP A 1 89 ? -8.876 -7.759 -1.660 1.00 97.25 89 ASP A C 1
ATOM 692 O O . ASP A 1 89 ? -8.182 -7.409 -0.706 1.00 97.25 89 ASP A O 1
ATOM 696 N N . ARG A 1 90 ? -8.355 -8.438 -2.690 1.00 95.75 90 ARG A N 1
ATOM 697 C CA . ARG A 1 90 ? -6.960 -8.876 -2.715 1.00 95.75 90 ARG A CA 1
ATOM 698 C C . ARG A 1 90 ? -5.974 -7.709 -2.733 1.00 95.75 90 ARG A C 1
ATOM 700 O O . ARG A 1 90 ? -4.940 -7.766 -2.072 1.00 95.75 90 ARG A O 1
ATOM 707 N N . ALA A 1 91 ? -6.278 -6.650 -3.480 1.00 95.94 91 ALA A N 1
ATOM 708 C CA . ALA A 1 91 ? -5.446 -5.454 -3.498 1.00 95.94 91 ALA A CA 1
ATOM 709 C C . ALA A 1 91 ? -5.500 -4.708 -2.153 1.00 95.94 91 ALA A C 1
ATOM 711 O O . ALA A 1 91 ? -4.471 -4.196 -1.714 1.00 95.94 91 ALA A O 1
ATOM 712 N N . LEU A 1 92 ? -6.653 -4.696 -1.472 1.00 97.75 92 LEU A N 1
ATOM 713 C CA . LEU A 1 92 ? -6.785 -4.143 -0.123 1.00 97.75 92 LEU A CA 1
ATOM 714 C C . LEU A 1 92 ? -5.958 -4.940 0.894 1.00 97.75 92 LEU A C 1
ATOM 716 O O . LEU A 1 92 ? -5.239 -4.336 1.686 1.00 97.75 92 LEU A O 1
ATOM 720 N N . GLN A 1 93 ? -5.998 -6.274 0.834 1.00 97.25 93 GLN A N 1
ATOM 721 C CA . GLN A 1 93 ? -5.156 -7.144 1.661 1.00 97.25 93 GLN A CA 1
ATOM 722 C C . GLN A 1 93 ? -3.670 -6.854 1.447 1.00 97.25 93 GLN A C 1
ATOM 724 O O . GLN A 1 93 ? -2.949 -6.644 2.414 1.00 97.25 93 GLN A O 1
ATOM 729 N N . ILE A 1 94 ? -3.212 -6.770 0.192 1.00 96.12 94 ILE A N 1
ATOM 730 C CA . ILE A 1 94 ? -1.810 -6.446 -0.118 1.00 96.12 94 ILE A CA 1
ATOM 731 C C . ILE A 1 94 ? -1.444 -5.064 0.424 1.00 96.12 94 ILE A C 1
ATOM 733 O O . ILE A 1 94 ? -0.377 -4.905 1.012 1.00 96.12 94 ILE A O 1
ATOM 737 N N . TRP A 1 95 ? -2.323 -4.070 0.267 1.00 97.31 95 TRP A N 1
ATOM 738 C CA . TRP A 1 95 ? -2.092 -2.730 0.802 1.00 97.31 95 TRP A CA 1
ATOM 739 C C . TRP A 1 95 ? -1.983 -2.746 2.333 1.00 97.31 95 TRP A C 1
ATOM 741 O O . TRP A 1 95 ? -1.055 -2.149 2.879 1.00 97.31 95 TRP A O 1
ATOM 751 N N . ALA A 1 96 ? -2.854 -3.483 3.025 1.00 97.38 96 ALA A N 1
ATOM 752 C CA . ALA A 1 96 ? -2.750 -3.676 4.468 1.00 97.38 96 ALA A CA 1
ATOM 753 C C . ALA A 1 96 ? -1.446 -4.382 4.860 1.00 97.38 96 ALA A C 1
ATOM 755 O O . ALA A 1 96 ? -0.754 -3.942 5.772 1.00 97.38 96 ALA A O 1
ATOM 756 N N . THR A 1 97 ? -1.060 -5.437 4.142 1.00 96.50 97 THR A N 1
ATOM 757 C CA . THR A 1 97 ? 0.197 -6.148 4.392 1.00 96.50 97 THR A CA 1
ATOM 758 C C . THR A 1 97 ? 1.395 -5.216 4.272 1.00 96.50 97 THR A C 1
ATOM 760 O O . THR A 1 97 ? 2.274 -5.266 5.115 1.00 96.50 97 THR A O 1
ATOM 763 N N . VAL A 1 98 ? 1.459 -4.339 3.268 1.00 96.25 98 VAL A N 1
ATOM 764 C CA . VAL A 1 98 ? 2.649 -3.488 3.078 1.00 96.25 98 VAL A CA 1
ATOM 765 C C . VAL A 1 98 ? 2.626 -2.210 3.919 1.00 96.25 98 VAL A C 1
ATOM 767 O O . VAL A 1 98 ? 3.679 -1.740 4.349 1.00 96.25 98 VAL A O 1
ATOM 770 N N . ALA A 1 99 ? 1.449 -1.630 4.155 1.00 96.44 99 ALA A N 1
ATOM 771 C CA . ALA A 1 99 ? 1.314 -0.291 4.732 1.00 96.44 99 ALA A CA 1
ATOM 772 C C . ALA A 1 99 ? 0.060 -0.113 5.605 1.00 96.44 99 ALA A C 1
ATOM 774 O O . ALA A 1 99 ? -0.364 1.017 5.842 1.00 96.44 99 ALA A O 1
ATOM 775 N N . GLY A 1 100 ? -0.556 -1.204 6.048 1.00 96.88 100 GLY A N 1
ATOM 776 C CA . GLY A 1 100 ? -1.690 -1.190 6.959 1.00 96.88 100 GLY A CA 1
ATOM 777 C C . GLY A 1 100 ? -1.252 -1.113 8.412 1.00 96.88 100 GLY A C 1
ATOM 778 O O . GLY A 1 100 ? -0.310 -1.801 8.795 1.00 96.88 100 GLY A O 1
ATOM 779 N N . THR A 1 101 ? -1.950 -0.318 9.215 1.00 96.56 101 THR A N 1
ATOM 780 C CA . THR A 1 101 ? -1.743 -0.271 10.665 1.00 96.56 101 THR A CA 1
ATOM 781 C C . THR A 1 101 ? -3.076 -0.078 11.375 1.00 96.56 101 THR A C 1
ATOM 783 O O . THR A 1 101 ? -3.786 0.892 11.108 1.00 96.56 101 THR A O 1
ATOM 786 N N . LEU A 1 102 ? -3.418 -0.990 12.276 1.00 96.06 102 LEU A N 1
ATOM 787 C CA . LEU A 1 102 ? -4.538 -0.874 13.188 1.00 96.06 102 LEU A CA 1
ATOM 788 C C . LEU A 1 102 ? -4.096 -0.044 14.394 1.00 96.06 102 LEU A C 1
ATOM 790 O O . LEU A 1 102 ? -3.121 -0.354 15.070 1.00 96.06 102 LEU A O 1
ATOM 794 N N . GLU A 1 103 ? -4.816 1.041 14.639 1.00 91.88 103 GLU A N 1
ATOM 795 C CA . GLU A 1 103 ? -4.647 1.894 15.809 1.00 91.88 103 GLU A CA 1
ATOM 796 C C . GLU A 1 103 ? -5.947 1.912 16.615 1.00 91.88 103 GLU A C 1
ATOM 798 O O . GLU A 1 103 ? -7.012 1.537 16.114 1.00 91.88 103 GLU A O 1
ATOM 803 N N . GLU A 1 104 ? -5.898 2.474 17.826 1.00 89.00 104 GLU A N 1
ATOM 804 C CA . GLU A 1 104 ? -7.081 2.723 18.670 1.00 89.00 104 GLU A CA 1
ATOM 805 C C . GLU A 1 104 ? -8.222 3.415 17.900 1.00 89.00 104 GLU A C 1
ATOM 807 O O . GLU A 1 104 ? -9.408 3.178 18.133 1.00 89.00 104 GLU A O 1
ATOM 812 N N . ASN A 1 105 ? -7.852 4.256 16.933 1.00 86.62 105 ASN A N 1
ATOM 813 C CA . ASN A 1 105 ? -8.756 5.138 16.207 1.00 86.62 105 ASN A CA 1
ATOM 814 C C . ASN A 1 105 ? -9.287 4.524 14.899 1.00 86.62 105 ASN A C 1
ATOM 816 O O . ASN A 1 105 ? -10.075 5.175 14.208 1.00 86.62 105 ASN A O 1
ATOM 820 N N . GLY A 1 106 ? -8.847 3.315 14.533 1.00 95.81 106 GLY A N 1
ATOM 821 C CA . GLY A 1 106 ? -9.226 2.611 13.307 1.00 95.81 106 GLY A CA 1
ATOM 822 C C . GLY A 1 106 ? -8.036 2.121 12.477 1.00 95.81 106 GLY A C 1
ATOM 823 O O . GLY A 1 106 ? -6.888 2.183 12.904 1.00 95.81 106 GLY A O 1
ATOM 824 N N . MET A 1 107 ? -8.323 1.646 11.263 1.00 97.75 107 MET A N 1
ATOM 825 C CA . MET A 1 107 ? -7.318 1.095 10.348 1.00 97.75 107 MET A CA 1
ATOM 826 C C . MET A 1 107 ? -6.756 2.191 9.439 1.00 97.75 107 MET A C 1
ATOM 828 O O . MET A 1 107 ? -7.508 2.862 8.724 1.00 97.75 107 MET A O 1
ATOM 832 N N . GLN A 1 108 ? -5.440 2.372 9.450 1.00 97.75 108 GLN A N 1
ATOM 833 C CA . GLN A 1 108 ? -4.704 3.227 8.527 1.00 97.75 108 GLN A CA 1
ATOM 834 C C . GLN A 1 108 ? -4.159 2.436 7.338 1.00 97.75 108 GLN A C 1
ATOM 836 O O . GLN A 1 108 ? -3.721 1.301 7.485 1.00 97.75 108 GLN A O 1
ATOM 841 N N . PHE A 1 109 ? -4.118 3.087 6.178 1.00 98.00 109 PHE A N 1
ATOM 842 C CA . PHE A 1 109 ? -3.481 2.612 4.956 1.00 98.00 109 PHE A CA 1
ATOM 843 C C . PHE A 1 109 ? -2.497 3.671 4.459 1.00 98.00 109 PHE A C 1
ATOM 845 O O . PHE A 1 109 ? -2.902 4.727 3.962 1.00 98.00 109 PHE A O 1
ATOM 852 N N . GLY A 1 110 ? -1.201 3.411 4.622 1.00 97.25 110 GLY A N 1
ATOM 853 C CA . GLY A 1 110 ? -0.129 4.333 4.259 1.00 97.25 110 GLY A CA 1
ATOM 854 C C . GLY A 1 110 ? -0.120 4.666 2.768 1.00 97.25 110 GLY A C 1
ATOM 855 O O . GLY A 1 110 ? -0.381 3.814 1.915 1.00 97.25 110 GLY A O 1
ATOM 856 N N . LEU A 1 111 ? 0.187 5.922 2.450 1.00 96.62 111 LEU A N 1
ATOM 857 C CA . LEU A 1 111 ? 0.303 6.425 1.085 1.00 96.62 111 LEU A CA 1
ATOM 858 C C . LEU A 1 111 ? 1.756 6.757 0.756 1.00 96.62 111 LEU A C 1
ATOM 860 O O . LEU A 1 111 ? 2.493 7.294 1.580 1.00 96.62 111 LEU A O 1
ATOM 864 N N . ASP A 1 112 ? 2.144 6.529 -0.498 1.00 93.69 112 ASP A N 1
ATOM 865 C CA . ASP A 1 112 ? 3.406 7.060 -1.007 1.00 93.69 112 ASP A CA 1
ATOM 866 C C . ASP A 1 112 ? 3.404 8.603 -0.916 1.00 93.69 112 ASP A C 1
ATOM 868 O O . ASP A 1 112 ? 2.415 9.225 -1.326 1.00 93.69 112 ASP A O 1
ATOM 872 N N . PRO A 1 113 ? 4.488 9.248 -0.443 1.00 92.50 113 PRO A N 1
ATOM 873 C CA . PRO A 1 113 ? 4.550 10.703 -0.304 1.00 92.50 113 PRO A CA 1
ATOM 874 C C . PRO A 1 113 ? 4.226 11.488 -1.585 1.00 92.50 113 PRO A C 1
ATOM 876 O O . PRO A 1 113 ? 3.649 12.573 -1.507 1.00 92.50 113 PRO A O 1
ATOM 879 N N . SER A 1 114 ? 4.553 10.951 -2.766 1.00 91.88 114 SER A N 1
ATOM 880 C CA . SER A 1 114 ? 4.252 11.594 -4.055 1.00 91.88 114 SER A CA 1
ATOM 881 C C . SER A 1 114 ? 2.765 11.548 -4.422 1.00 91.88 114 SER A C 1
ATOM 883 O O . SER A 1 114 ? 2.264 12.467 -5.064 1.00 91.88 114 SER A O 1
ATOM 885 N N . ILE A 1 115 ? 2.041 10.517 -3.975 1.00 93.75 115 ILE A N 1
ATOM 886 C CA . ILE A 1 115 ? 0.578 10.438 -4.090 1.00 93.75 115 ILE A CA 1
ATOM 887 C C . ILE A 1 115 ? -0.058 11.326 -3.018 1.00 93.75 115 ILE A C 1
ATOM 889 O O . ILE A 1 115 ? -0.976 12.094 -3.300 1.00 93.75 115 ILE A O 1
ATOM 893 N N . ALA A 1 116 ? 0.462 11.263 -1.790 1.00 94.94 116 ALA A N 1
ATOM 894 C CA . ALA A 1 116 ? -0.040 12.017 -0.652 1.00 94.94 116 ALA A CA 1
ATOM 895 C C . ALA A 1 116 ? 0.088 13.537 -0.818 1.00 94.94 116 ALA A C 1
ATOM 897 O O . ALA A 1 116 ? -0.708 14.283 -0.256 1.00 94.94 116 ALA A O 1
ATOM 898 N N . SER A 1 117 ? 1.041 14.035 -1.602 1.00 94.38 117 SER A N 1
ATOM 899 C CA . SER A 1 117 ? 1.165 15.472 -1.870 1.00 94.38 117 SER A CA 1
ATOM 900 C C . SER A 1 117 ? 0.129 16.000 -2.872 1.00 94.38 117 SER A C 1
ATOM 902 O O . SER A 1 117 ? -0.106 17.205 -2.915 1.00 94.38 117 SER A O 1
ATOM 904 N N . HIS A 1 118 ? -0.555 15.127 -3.622 1.00 95.38 118 HIS A N 1
ATOM 905 C CA . HIS A 1 118 ? -1.472 15.518 -4.693 1.00 95.38 118 HIS A CA 1
ATOM 906 C C . HIS A 1 118 ? -2.931 15.167 -4.364 1.00 95.38 118 HIS A C 1
ATOM 908 O O . HIS A 1 118 ? -3.345 14.010 -4.426 1.00 95.38 118 HIS A O 1
ATOM 914 N N . GLU A 1 119 ? -3.752 16.182 -4.087 1.00 95.81 119 GLU A N 1
ATOM 915 C CA . GLU A 1 119 ? -5.127 16.013 -3.588 1.00 95.81 119 GLU A CA 1
ATOM 916 C C . GLU A 1 119 ? -6.024 15.129 -4.466 1.00 95.81 119 GLU A C 1
ATOM 918 O O . GLU A 1 119 ? -6.473 14.100 -3.961 1.00 95.81 119 GLU A O 1
ATOM 923 N N . PRO A 1 120 ? -6.156 15.373 -5.785 1.00 95.56 120 PRO A N 1
ATOM 924 C CA . PRO A 1 120 ? -6.920 14.480 -6.656 1.00 95.56 120 PRO A CA 1
ATOM 925 C C . PRO A 1 120 ? -6.469 13.012 -6.659 1.00 95.56 120 PRO A C 1
ATOM 927 O O . PRO A 1 120 ? -7.265 12.125 -6.954 1.00 95.56 120 PRO A O 1
ATOM 930 N N . LEU A 1 121 ? -5.193 12.718 -6.375 1.00 96.56 121 LEU A N 1
ATOM 931 C CA . LEU A 1 121 ? -4.711 11.335 -6.325 1.00 96.56 121 LEU A CA 1
ATOM 932 C C . LEU A 1 121 ? -5.081 10.675 -4.996 1.00 96.56 121 LEU A C 1
ATOM 934 O O . LEU A 1 121 ? -5.508 9.520 -4.989 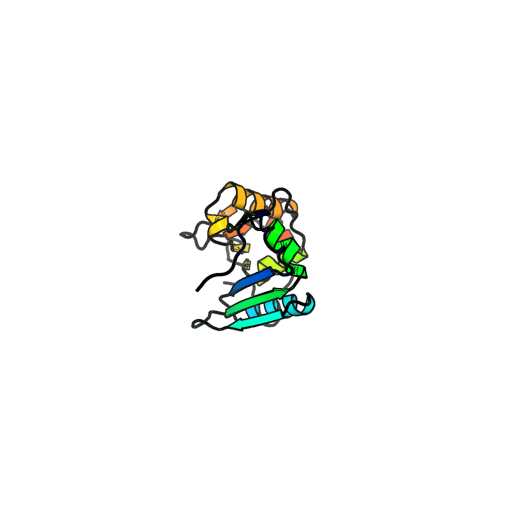1.00 96.56 121 LEU A O 1
ATOM 938 N N . ARG A 1 122 ? -4.984 11.423 -3.889 1.00 96.19 122 ARG A N 1
ATOM 939 C CA . ARG A 1 122 ? -5.481 10.975 -2.583 1.00 96.19 122 ARG A CA 1
ATOM 940 C C . ARG A 1 122 ? -6.976 10.685 -2.623 1.00 96.19 122 ARG A C 1
ATOM 942 O O . ARG A 1 122 ? -7.399 9.642 -2.137 1.00 96.19 122 ARG A O 1
ATOM 949 N N . GLU A 1 123 ? -7.761 11.574 -3.225 1.00 96.00 123 GLU A N 1
ATOM 950 C CA . GLU A 1 123 ? -9.212 11.409 -3.350 1.00 96.00 123 GLU A CA 1
ATOM 951 C C . GLU A 1 123 ? -9.580 10.166 -4.158 1.00 96.00 123 GLU A C 1
ATOM 953 O O . GLU A 1 123 ? -10.486 9.438 -3.767 1.00 96.00 123 GLU A O 1
ATOM 958 N N . ARG A 1 124 ? -8.846 9.855 -5.235 1.00 96.50 124 ARG A N 1
ATOM 959 C CA . ARG A 1 124 ? -9.048 8.607 -5.993 1.00 96.50 124 ARG A CA 1
ATOM 960 C C . ARG A 1 124 ? -8.783 7.369 -5.146 1.00 96.50 124 ARG A C 1
ATOM 962 O O . ARG A 1 124 ? -9.563 6.424 -5.196 1.00 96.50 124 ARG A O 1
ATOM 969 N N . ALA A 1 125 ? -7.713 7.376 -4.355 1.00 96.50 125 ALA A N 1
ATOM 970 C CA . ALA A 1 125 ? -7.416 6.275 -3.446 1.00 96.50 125 ALA A CA 1
ATOM 971 C C . ALA A 1 125 ? -8.494 6.132 -2.349 1.00 96.50 125 ALA A C 1
ATOM 973 O O . ALA A 1 125 ? -8.947 5.024 -2.065 1.00 96.50 125 ALA A O 1
ATOM 974 N N . ALA A 1 126 ? -8.978 7.248 -1.793 1.00 97.19 126 ALA A N 1
ATOM 975 C CA . ALA A 1 126 ? -10.073 7.256 -0.821 1.00 97.19 126 ALA A CA 1
ATOM 976 C C . ALA A 1 126 ? -11.407 6.792 -1.428 1.00 97.19 126 ALA A C 1
ATOM 978 O O . ALA A 1 126 ? -12.143 6.035 -0.796 1.00 97.19 126 ALA A O 1
ATOM 979 N N . ALA A 1 127 ? -11.703 7.185 -2.668 1.00 96.56 127 ALA A N 1
ATOM 980 C CA . ALA A 1 127 ? -12.881 6.737 -3.402 1.00 96.56 127 ALA A CA 1
ATOM 981 C C . ALA A 1 127 ? -12.840 5.228 -3.687 1.00 96.56 127 ALA A C 1
ATOM 983 O O . ALA A 1 127 ? -13.883 4.577 -3.669 1.00 96.56 127 ALA A O 1
ATOM 984 N N . ALA A 1 128 ? -11.654 4.657 -3.916 1.00 96.69 128 ALA A N 1
ATOM 985 C CA . ALA A 1 128 ? -11.489 3.218 -4.096 1.00 96.69 128 ALA A CA 1
ATOM 986 C C . ALA A 1 128 ? -11.805 2.438 -2.803 1.00 96.69 128 ALA A C 1
ATOM 988 O O . ALA A 1 128 ? -12.528 1.448 -2.848 1.00 96.69 128 ALA A O 1
ATOM 989 N N . LEU A 1 129 ? -11.373 2.932 -1.635 1.00 97.25 129 LEU A N 1
ATOM 990 C CA . LEU A 1 129 ? -11.788 2.378 -0.335 1.00 97.25 129 LEU A CA 1
ATOM 991 C C . LEU A 1 129 ? -13.295 2.550 -0.080 1.00 97.25 129 LEU A C 1
ATOM 993 O O . LEU A 1 129 ? -13.959 1.643 0.421 1.00 97.25 129 LEU A O 1
ATOM 997 N N . ALA A 1 130 ? -13.864 3.699 -0.450 1.00 97.06 130 ALA A N 1
ATOM 998 C CA . ALA A 1 130 ? -15.292 3.960 -0.283 1.00 97.06 130 ALA A CA 1
ATOM 999 C C . ALA A 1 130 ? -16.175 2.981 -1.080 1.00 97.06 130 ALA A C 1
ATOM 1001 O O . ALA A 1 130 ? -17.233 2.597 -0.582 1.00 97.06 130 ALA A O 1
ATOM 1002 N N . GLN A 1 131 ? -15.729 2.529 -2.260 1.00 96.00 131 GLN A N 1
ATOM 1003 C CA . GLN A 1 131 ? -16.419 1.502 -3.058 1.00 96.00 131 GLN A CA 1
ATOM 1004 C C . GLN A 1 131 ? -16.510 0.148 -2.336 1.00 96.00 131 GLN A C 1
ATOM 1006 O O . GLN A 1 131 ? -17.490 -0.567 -2.518 1.00 96.00 131 GLN A O 1
ATOM 1011 N N . LEU A 1 132 ? -15.558 -0.162 -1.448 1.00 96.69 132 LEU A N 1
ATOM 1012 C CA . LEU A 1 132 ? -15.591 -1.336 -0.562 1.00 96.69 132 LEU A CA 1
ATOM 1013 C C . LEU A 1 132 ? -16.370 -1.080 0.746 1.00 96.69 132 LEU A C 1
ATOM 1015 O O . LEU A 1 132 ? -16.306 -1.847 1.705 1.00 96.69 132 LEU A O 1
ATOM 1019 N N . GLY A 1 133 ? -17.100 0.037 0.836 1.00 96.69 133 GLY A N 1
ATOM 1020 C CA . GLY A 1 133 ? -17.820 0.447 2.043 1.00 96.69 133 GLY A CA 1
ATOM 1021 C C . GLY A 1 133 ? -16.919 0.984 3.163 1.00 96.69 133 GLY A C 1
ATOM 1022 O O . GLY A 1 133 ? -17.402 1.214 4.274 1.00 96.69 133 GLY A O 1
ATOM 1023 N N . ALA A 1 134 ? -15.640 1.230 2.871 1.00 96.81 134 ALA A N 1
ATOM 1024 C CA . ALA A 1 134 ? -14.607 1.643 3.814 1.00 96.81 134 ALA A CA 1
ATOM 1025 C C . ALA A 1 134 ? -14.222 3.121 3.633 1.00 96.81 134 ALA A C 1
ATOM 1027 O O . ALA A 1 134 ? -13.055 3.463 3.475 1.00 96.81 134 ALA A O 1
ATOM 1028 N N . ALA A 1 135 ? -15.205 4.028 3.625 1.00 97.25 135 ALA A N 1
ATOM 1029 C CA . ALA A 1 135 ? -14.932 5.456 3.442 1.00 97.25 135 ALA A CA 1
ATOM 1030 C C . ALA A 1 135 ? -13.915 5.979 4.479 1.00 97.25 135 ALA A C 1
ATOM 1032 O O . ALA A 1 135 ? -14.156 5.888 5.691 1.00 97.25 135 ALA A O 1
ATOM 1033 N N . ALA A 1 136 ? -12.811 6.536 3.975 1.00 97.44 136 ALA A N 1
ATOM 1034 C CA . ALA A 1 136 ? -11.628 6.917 4.738 1.00 97.44 136 ALA A CA 1
ATOM 1035 C C . ALA A 1 136 ? -11.354 8.425 4.671 1.00 97.44 136 ALA A C 1
ATOM 1037 O O . ALA A 1 136 ? -11.668 9.079 3.676 1.00 97.44 136 ALA A O 1
ATOM 1038 N N . SER A 1 137 ? -10.706 8.955 5.706 1.00 96.94 137 SER A N 1
ATOM 1039 C CA . SER A 1 137 ? -10.228 10.340 5.759 1.00 96.94 137 SER A CA 1
ATOM 1040 C C . SER A 1 137 ? -8.708 10.389 5.642 1.00 96.94 137 SER A C 1
ATOM 1042 O O . SER A 1 137 ? -8.013 9.518 6.163 1.00 96.94 137 SER A O 1
ATOM 1044 N N . TYR A 1 138 ? -8.170 11.417 4.986 1.00 97.75 138 TYR A N 1
ATOM 1045 C CA . TYR A 1 138 ? -6.722 11.600 4.890 1.00 97.75 138 TYR A CA 1
ATOM 1046 C C . TYR A 1 138 ? -6.109 12.018 6.233 1.00 97.75 138 TYR A C 1
ATOM 1048 O O . TYR A 1 138 ? -6.604 12.924 6.903 1.00 97.75 138 TYR A O 1
ATOM 1056 N N . VAL A 1 139 ? -4.995 11.383 6.587 1.00 96.62 139 VAL A N 1
ATOM 1057 C CA . VAL A 1 139 ? -4.146 11.710 7.732 1.00 96.62 139 VAL A CA 1
ATOM 1058 C C . VAL A 1 139 ? -2.830 12.258 7.196 1.00 96.62 139 VAL A C 1
ATOM 1060 O O . VAL A 1 139 ? -2.122 11.582 6.452 1.00 96.62 139 VAL A O 1
ATOM 1063 N N . GLY A 1 140 ? -2.505 13.501 7.552 1.00 95.56 140 GLY A N 1
ATOM 1064 C CA . GLY A 1 140 ? -1.272 14.153 7.111 1.00 95.56 140 GLY A CA 1
ATOM 1065 C C . GLY A 1 140 ? -0.021 13.684 7.875 1.00 95.56 140 GLY A C 1
ATOM 1066 O O . GLY A 1 140 ? -0.140 13.117 8.962 1.00 95.56 140 GLY A O 1
ATOM 1067 N N . PRO A 1 141 ? 1.194 13.995 7.378 1.00 93.12 141 PRO A N 1
ATOM 1068 C CA . PRO A 1 141 ? 2.455 13.544 7.982 1.00 93.12 141 PRO A CA 1
ATOM 1069 C C . PRO A 1 141 ? 2.651 13.925 9.456 1.00 93.12 141 PRO A C 1
ATOM 1071 O O . PRO A 1 141 ? 3.245 13.180 10.222 1.00 93.12 141 PRO A O 1
ATOM 1074 N N . ARG A 1 142 ? 2.115 15.075 9.886 1.00 91.94 142 ARG A N 1
ATOM 1075 C CA . ARG A 1 142 ? 2.224 15.544 11.282 1.00 91.94 142 ARG A CA 1
ATOM 1076 C C . ARG A 1 142 ? 1.311 14.802 12.266 1.00 91.94 142 ARG A C 1
ATOM 1078 O O . ARG A 1 142 ? 1.423 15.028 13.462 1.00 91.94 142 ARG A O 1
ATOM 1085 N N . ALA A 1 143 ? 0.400 13.967 11.771 1.00 90.25 143 ALA A N 1
ATOM 1086 C CA . ALA A 1 143 ? -0.600 13.252 12.563 1.00 90.25 143 ALA A CA 1
ATOM 1087 C C . ALA A 1 143 ? -0.438 11.720 12.468 1.00 90.25 143 ALA A C 1
ATOM 1089 O O . ALA A 1 143 ? -1.414 10.992 12.646 1.00 90.25 143 ALA A O 1
ATOM 1090 N N . GLY A 1 144 ? 0.772 11.247 12.138 1.00 89.00 144 GLY A N 1
ATOM 1091 C CA . GLY A 1 144 ? 1.090 9.823 11.955 1.00 89.00 144 GLY A CA 1
ATOM 1092 C C . GLY A 1 144 ? 0.928 9.302 10.521 1.00 89.00 144 GLY A C 1
ATOM 1093 O O . GLY A 1 144 ? 1.075 8.110 10.294 1.00 89.00 144 GLY A O 1
ATOM 1094 N N . GLY A 1 145 ? 0.623 10.175 9.552 1.00 92.31 145 GLY A N 1
ATOM 1095 C CA . GLY A 1 145 ? 0.537 9.826 8.129 1.00 92.31 145 GLY A CA 1
ATOM 1096 C C . GLY A 1 145 ? 1.862 10.000 7.360 1.00 92.31 145 GLY A C 1
ATOM 1097 O O . GLY A 1 145 ? 2.923 10.138 7.969 1.00 92.31 145 GLY A O 1
ATOM 1098 N N . PRO A 1 146 ? 1.827 10.089 6.013 1.00 96.81 146 PRO A N 1
ATOM 1099 C CA . PRO A 1 146 ? 0.640 10.221 5.169 1.00 96.81 146 PRO A CA 1
ATOM 1100 C C . PRO A 1 146 ? -0.121 8.903 4.970 1.00 96.81 146 PRO A C 1
ATOM 1102 O O . PRO A 1 146 ? 0.446 7.917 4.509 1.00 96.81 146 PRO A O 1
ATOM 1105 N N . ALA A 1 147 ? -1.424 8.901 5.250 1.00 97.50 147 ALA A N 1
ATOM 1106 C CA . ALA A 1 147 ? -2.259 7.702 5.154 1.00 97.50 147 ALA A CA 1
ATOM 1107 C C . ALA A 1 147 ? -3.737 8.033 4.899 1.00 97.50 147 ALA A C 1
ATOM 1109 O O . ALA A 1 147 ? -4.167 9.179 5.037 1.00 97.50 147 ALA A O 1
ATOM 1110 N N . LEU A 1 148 ? -4.529 7.021 4.556 1.00 98.12 148 LEU A N 1
ATOM 1111 C CA . LEU A 1 148 ? -5.989 7.057 4.628 1.00 98.12 148 LEU A CA 1
ATOM 1112 C C . LEU A 1 148 ? -6.442 6.261 5.849 1.00 98.12 148 LEU A C 1
ATOM 1114 O O . LEU A 1 148 ? -6.068 5.102 5.991 1.00 98.12 148 LEU A O 1
ATOM 1118 N N . ARG A 1 149 ? -7.251 6.863 6.720 1.00 98.31 149 ARG A N 1
ATOM 1119 C CA . ARG A 1 149 ? -7.759 6.218 7.934 1.00 98.31 149 ARG A CA 1
ATOM 1120 C C . ARG A 1 149 ? -9.242 5.907 7.803 1.00 98.31 149 ARG A C 1
ATOM 1122 O O . ARG A 1 149 ? -10.054 6.806 7.572 1.00 98.31 149 ARG A O 1
ATOM 1129 N N . VAL A 1 150 ? -9.587 4.640 7.993 1.00 98.25 150 VAL A N 1
ATOM 1130 C CA . VAL A 1 150 ? -10.962 4.149 8.088 1.00 98.25 150 VAL A CA 1
ATOM 1131 C C . VAL A 1 150 ? -11.355 4.106 9.556 1.00 98.25 150 VAL A C 1
ATOM 1133 O O . VAL A 1 150 ? -10.724 3.421 10.358 1.00 98.25 150 VAL A O 1
ATOM 1136 N N . THR A 1 151 ? -12.417 4.827 9.902 1.00 97.12 151 THR A N 1
ATOM 1137 C CA . THR A 1 151 ? -12.937 4.906 11.271 1.00 97.12 151 THR A CA 1
ATOM 1138 C C . THR A 1 151 ? -14.417 4.529 11.326 1.00 97.12 151 THR A C 1
ATOM 1140 O O . THR A 1 151 ? -15.126 4.534 10.314 1.00 97.12 151 THR A O 1
ATOM 1143 N N . GLY A 1 152 ? -14.895 4.217 12.532 1.00 96.38 152 GLY A N 1
ATOM 1144 C CA . GLY A 1 152 ? -16.281 3.838 12.796 1.00 96.38 152 GLY A CA 1
ATOM 1145 C C . GLY A 1 152 ? -16.537 2.339 12.633 1.00 96.38 152 GLY A C 1
ATOM 1146 O O . GLY A 1 152 ? -16.100 1.712 11.670 1.00 96.38 152 GLY A O 1
ATOM 1147 N N . GLN A 1 153 ? -17.306 1.782 13.570 1.00 95.62 153 GLN A N 1
ATOM 1148 C CA . GLN A 1 153 ? -17.499 0.336 13.745 1.00 95.62 153 GLN A CA 1
ATOM 1149 C C . GLN A 1 153 ? -17.930 -0.387 12.462 1.00 95.62 153 GLN A C 1
ATOM 1151 O O . GLN A 1 153 ? -17.296 -1.356 12.061 1.00 95.62 153 GLN A O 1
ATOM 1156 N N . ARG A 1 154 ? -18.948 0.121 11.752 1.00 96.62 154 ARG A N 1
ATOM 1157 C CA . ARG A 1 154 ? -19.438 -0.511 10.513 1.00 96.62 154 ARG A CA 1
ATOM 1158 C C . ARG A 1 154 ? -18.377 -0.556 9.409 1.00 96.62 154 ARG A C 1
ATOM 1160 O O . ARG A 1 154 ? -18.243 -1.563 8.727 1.00 96.62 154 ARG A O 1
ATOM 1167 N N . ARG A 1 155 ? -17.649 0.545 9.202 1.00 97.56 155 ARG A N 1
ATOM 1168 C CA . ARG A 1 155 ? -16.649 0.642 8.125 1.00 97.56 155 ARG A CA 1
ATOM 1169 C C . ARG A 1 155 ? -15.422 -0.199 8.453 1.00 97.56 155 ARG A C 1
ATOM 1171 O O . ARG A 1 155 ? -14.906 -0.879 7.575 1.00 97.56 155 ARG A O 1
ATOM 1178 N N . LEU A 1 156 ? -15.000 -0.179 9.718 1.00 97.06 156 LEU A N 1
ATOM 1179 C CA . LEU A 1 156 ? -13.912 -1.018 10.200 1.00 97.06 156 LEU A CA 1
ATOM 1180 C C . LEU A 1 156 ? -14.277 -2.503 10.102 1.00 97.06 156 LEU A C 1
ATOM 1182 O O . LEU A 1 156 ? -13.476 -3.273 9.597 1.00 97.06 156 LEU A O 1
ATOM 1186 N N . GLY A 1 157 ? -15.500 -2.896 10.471 1.00 96.44 157 GLY A N 1
ATOM 1187 C CA . GLY A 1 157 ? -15.986 -4.270 10.312 1.00 96.44 157 GLY A CA 1
ATOM 1188 C C . GLY A 1 157 ? -15.921 -4.768 8.864 1.00 96.44 157 GLY A C 1
ATOM 1189 O O . GLY A 1 157 ? -15.454 -5.879 8.625 1.00 96.44 157 GLY A O 1
ATOM 1190 N N . ASN A 1 158 ? -16.294 -3.930 7.888 1.00 96.62 158 ASN A N 1
ATOM 1191 C CA . ASN A 1 158 ? -16.146 -4.261 6.464 1.00 96.62 158 ASN A CA 1
ATOM 1192 C C . ASN A 1 158 ? -14.679 -4.501 6.080 1.00 96.62 158 ASN A C 1
ATOM 1194 O O . ASN A 1 158 ? -14.368 -5.494 5.430 1.00 96.62 158 ASN A O 1
ATOM 1198 N N . VAL A 1 159 ? -13.779 -3.606 6.503 1.00 97.50 159 VAL A N 1
ATOM 1199 C CA . VAL A 1 159 ? -12.339 -3.746 6.247 1.00 97.50 159 VAL A CA 1
ATOM 1200 C C . VAL A 1 159 ? -11.806 -5.027 6.878 1.00 97.50 159 VAL A C 1
ATOM 1202 O O . VAL A 1 159 ? -11.197 -5.828 6.181 1.00 97.50 159 VAL A O 1
ATOM 1205 N N . MET A 1 160 ? -12.078 -5.263 8.160 1.00 96.88 160 MET A N 1
ATOM 1206 C CA . MET A 1 160 ? -11.572 -6.437 8.875 1.00 96.88 160 MET A CA 1
ATOM 1207 C C . MET A 1 160 ? -12.135 -7.747 8.318 1.00 96.88 160 MET A C 1
ATOM 1209 O O . MET A 1 160 ? -11.434 -8.750 8.326 1.00 96.88 160 MET A O 1
ATOM 1213 N N . THR A 1 161 ? -13.350 -7.738 7.761 1.00 97.44 161 THR A N 1
ATOM 1214 C CA . THR A 1 161 ? -13.903 -8.904 7.051 1.00 97.44 161 THR A CA 1
ATOM 1215 C C . THR A 1 161 ? -13.072 -9.258 5.814 1.00 97.44 161 THR A C 1
ATOM 1217 O O . THR A 1 161 ? -12.861 -10.432 5.535 1.00 97.44 161 THR A O 1
ATOM 1220 N N . ILE A 1 162 ? -12.578 -8.252 5.084 1.00 97.69 162 ILE A N 1
ATOM 1221 C CA . ILE A 1 162 ? -11.727 -8.451 3.900 1.00 97.69 162 ILE A CA 1
ATOM 1222 C C . ILE A 1 162 ? -10.294 -8.820 4.298 1.00 97.69 162 ILE A C 1
ATOM 1224 O O . ILE A 1 162 ? -9.675 -9.675 3.662 1.00 97.69 162 ILE A O 1
ATOM 1228 N N . LEU A 1 163 ? -9.744 -8.150 5.315 1.00 96.81 163 LEU A N 1
ATOM 1229 C CA . LEU A 1 163 ? -8.361 -8.355 5.747 1.00 96.81 163 LEU A CA 1
ATOM 1230 C C . LEU A 1 163 ? -8.166 -9.694 6.454 1.00 96.81 163 LEU A C 1
ATOM 1232 O O . LEU A 1 163 ? -7.142 -10.336 6.239 1.00 96.81 163 LEU A O 1
ATOM 1236 N N . GLY A 1 164 ? -9.140 -10.104 7.265 1.00 95.00 164 GLY A N 1
ATOM 1237 C CA . GLY A 1 164 ? -8.999 -11.239 8.162 1.00 95.00 164 GLY A CA 1
ATOM 1238 C C . GLY A 1 164 ? -7.936 -11.006 9.238 1.00 95.00 164 GLY A C 1
ATOM 1239 O O . GLY A 1 164 ? -7.578 -9.873 9.584 1.00 95.00 164 GLY A O 1
ATOM 1240 N N . GLU A 1 165 ? -7.446 -12.113 9.781 1.00 92.44 165 GLU A N 1
ATOM 1241 C CA . GLU A 1 165 ? -6.331 -12.114 10.723 1.00 92.44 165 GLU A CA 1
ATOM 1242 C C . GLU A 1 165 ? -5.018 -11.751 10.012 1.00 92.44 165 GLU A C 1
ATOM 1244 O O . GLU A 1 165 ? -4.858 -12.031 8.816 1.00 92.44 165 GLU A O 1
ATOM 1249 N N . PRO A 1 166 ? -4.073 -11.098 10.712 1.00 91.44 166 PRO A N 1
ATOM 1250 C CA . PRO A 1 166 ? -2.738 -10.924 10.166 1.00 91.44 166 PRO A CA 1
ATOM 1251 C C . PRO A 1 166 ? -2.072 -12.298 9.965 1.00 91.44 166 PRO A C 1
ATOM 1253 O O . PRO A 1 166 ? -2.489 -13.284 10.575 1.00 91.44 166 PRO A O 1
ATOM 1256 N N . PRO A 1 167 ? -1.027 -12.382 9.123 1.00 89.38 167 PRO A N 1
ATOM 1257 C CA . PRO A 1 167 ? -0.192 -13.579 9.032 1.00 89.38 167 PRO A CA 1
ATOM 1258 C C . PRO A 1 167 ? 0.312 -14.020 10.413 1.00 89.38 167 PRO A C 1
ATOM 1260 O O . PRO A 1 167 ? 0.507 -13.173 11.282 1.00 89.38 167 PRO A O 1
ATOM 1263 N N . GLU A 1 168 ? 0.565 -15.319 10.604 1.00 88.81 168 GLU A N 1
ATOM 1264 C CA . GLU A 1 168 ? 0.976 -15.886 11.904 1.00 88.81 168 GLU A CA 1
ATOM 1265 C C . GLU A 1 168 ? 2.220 -15.209 12.507 1.00 88.81 168 GLU A C 1
ATOM 1267 O O . GLU A 1 168 ? 2.375 -15.143 13.724 1.00 88.81 168 GLU A O 1
ATOM 1272 N N . ASP A 1 169 ? 3.108 -14.692 11.658 1.00 90.12 169 ASP A N 1
ATOM 1273 C CA . A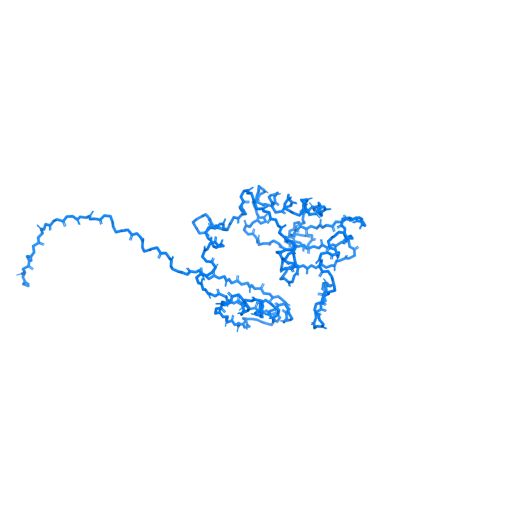SP A 1 169 ? 4.341 -14.003 12.034 1.00 90.12 169 ASP A CA 1
ATOM 1274 C C . ASP A 1 169 ? 4.209 -12.467 12.072 1.00 90.12 169 ASP A C 1
ATOM 1276 O O . ASP A 1 169 ? 5.214 -11.761 12.209 1.00 90.12 169 ASP A O 1
ATOM 1280 N N . GLY A 1 170 ? 2.990 -11.942 11.925 1.00 92.25 170 GLY A N 1
ATOM 1281 C CA . GLY A 1 170 ? 2.691 -10.523 11.783 1.00 92.25 170 GLY A CA 1
ATOM 1282 C C . GLY A 1 170 ? 1.644 -10.003 12.767 1.00 92.25 170 GLY A C 1
ATOM 1283 O O . GLY A 1 170 ? 1.010 -10.736 13.518 1.00 92.25 170 GLY A O 1
ATOM 1284 N N . SER A 1 171 ? 1.457 -8.686 12.753 1.00 93.62 171 SER A N 1
ATOM 1285 C CA . SER A 1 171 ? 0.374 -8.007 13.466 1.00 93.62 171 SER A CA 1
ATOM 1286 C C . SER A 1 171 ? -0.132 -6.840 12.630 1.00 93.62 171 SER A C 1
ATOM 1288 O O . SER A 1 171 ? 0.628 -6.240 11.863 1.00 93.62 171 SER A O 1
ATOM 1290 N N . TRP A 1 172 ? -1.414 -6.511 12.779 1.00 94.06 172 TRP A N 1
ATOM 1291 C CA . TRP A 1 172 ? -1.941 -5.261 12.246 1.00 94.06 172 TRP A CA 1
ATOM 1292 C C . TRP A 1 172 ? -1.553 -4.058 13.099 1.00 94.06 172 TRP A C 1
ATOM 1294 O O . TRP A 1 172 ? -1.555 -2.953 12.573 1.00 94.06 172 TRP A O 1
ATOM 1304 N N . ASP A 1 173 ? -1.187 -4.255 14.361 1.00 90.38 173 ASP A N 1
ATOM 1305 C CA . ASP A 1 173 ? -0.866 -3.167 15.281 1.00 90.38 173 ASP A CA 1
ATOM 1306 C C . ASP A 1 173 ? 0.418 -2.414 14.879 1.00 90.38 173 ASP A C 1
ATOM 1308 O O . ASP A 1 173 ? 1.251 -2.915 14.113 1.00 90.38 173 ASP A O 1
ATOM 1312 N N . ALA A 1 174 ? 0.532 -1.176 15.369 1.00 78.38 174 ALA A N 1
ATOM 1313 C CA . ALA A 1 174 ? 1.635 -0.250 15.087 1.00 78.38 174 ALA A CA 1
ATOM 1314 C C . ALA A 1 174 ? 2.977 -0.665 15.708 1.00 78.38 174 ALA A C 1
ATOM 1316 O O . ALA A 1 174 ? 2.983 -1.141 16.866 1.00 78.38 174 ALA A O 1
#

Foldseek 3Di:
DDDDDDDDDPDPPDPPDDQKDKDKAKAQAPQLLVVVQVVLVVVVWDWDWDAPDPSIIIIMTMDNVCVVVCVQQDDVPAGAHHPPDAQDLVNLLNQLSGAWAQDPFAIKGADDVRQLVDDVRVVSVQVNLVVLVQRWDADDPVRVHRTTGGGDDVNRVSSCVSNPADPPVDHNHD

Organism: NCBI:txid1528099

Sequence (174 aa):
MLFGDSDTTRGKRRKPTPQSARLS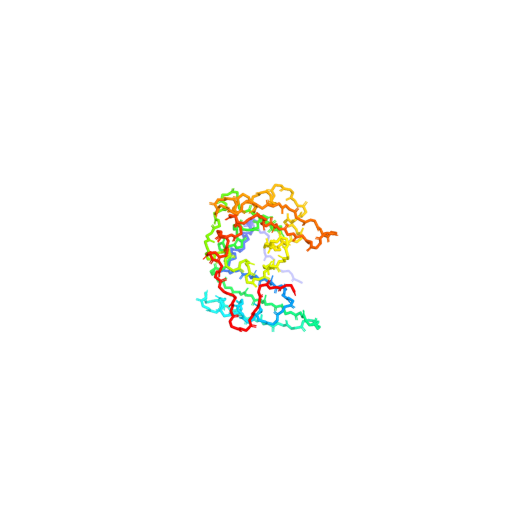VLLHSEWRARQLSDLAQLADCEVTVDTPAERSWLVRMAGPMLLPVAQAWTKGAVKTVPAHWVLSDRALQIWATVAGTLEENGMQFGLDPSIASHEPLRERAAAALAQLGAAASYVGPRAGGPALRVTGQRRLGNVMTILGEPPEDGSWDA